Protein AF-A0A7S1DUW3-F1 (afdb_monomer_lite)

InterPro domains:
  IPR027417 P-loop containing nucleoside triphosphate hydrolase [G3DSA:3.40.50.300] (4-118)
  IPR027417 P-loop containing nucleoside triphosphate hydrolase [SSF52540] (8-117)

Foldseek 3Di:
DDDDDDDDVVPPPDPPPPPPDDDDDDDDDDPPPCPVVVLVVVLVVLVVDPQAPAEAEDEDDPPDDPLNVQLRRLCRLPVVLNVVCVVVVNGRDPVSSVVSVVVVVVVDSGHYHYYYHD

Sequence (118 aa):
MMARLRPLQRLLGESILPSQPLAVIAVGGDRGSGKSTLLGSFARRCMSTPSCGAVLYFCMEAWHGVEDMFTCLVAQLDYSVFRHSQTTGTAVGGDALAKALNQHASSSEDDCVIIVDG

Organism: Hemiselmis andersenii (NCBI:txid464988)

Radius of gyration: 20.08 Å; chains: 1; bounding box: 66×46×36 Å

Structure (mmCIF, N/CA/C/O backbone):
data_AF-A0A7S1DUW3-F1
#
_entry.id   AF-A0A7S1DUW3-F1
#
loop_
_atom_site.group_PDB
_atom_site.id
_atom_site.type_symbol
_atom_site.label_atom_id
_atom_site.label_alt_id
_atom_site.label_comp_id
_atom_site.label_asym_id
_atom_site.label_entity_id
_atom_site.label_seq_id
_atom_site.pdbx_PDB_ins_code
_atom_site.Cartn_x
_atom_site.Cartn_y
_atom_site.Cartn_z
_atom_site.occupancy
_atom_site.B_iso_or_equiv
_atom_site.auth_seq_id
_atom_site.auth_comp_id
_atom_site.auth_asym_id
_atom_site.auth_atom_id
_atom_site.pdbx_PDB_model_num
ATOM 1 N N . MET A 1 1 ? -46.798 -35.275 21.747 1.00 34.91 1 MET A N 1
ATOM 2 C CA . MET A 1 1 ? -45.604 -35.529 22.578 1.00 34.91 1 MET A CA 1
ATOM 3 C C . MET A 1 1 ? -44.410 -34.908 21.862 1.00 34.91 1 MET A C 1
ATOM 5 O O . MET A 1 1 ? -44.161 -35.259 20.718 1.00 34.91 1 MET A O 1
ATOM 9 N N . MET A 1 2 ? -43.795 -33.882 22.457 1.00 40.59 2 MET A N 1
ATOM 10 C CA . MET A 1 2 ? -42.625 -33.181 21.912 1.00 40.59 2 MET A CA 1
ATOM 11 C C . MET A 1 2 ? -41.361 -34.041 22.008 1.00 40.59 2 MET A C 1
ATOM 13 O O . MET A 1 2 ? -41.154 -34.684 23.031 1.00 40.59 2 MET A O 1
ATOM 17 N N . ALA A 1 3 ? -40.473 -33.902 21.023 1.00 31.11 3 ALA A N 1
ATOM 18 C CA . ALA A 1 3 ? -39.027 -33.844 21.240 1.00 31.11 3 ALA A CA 1
ATOM 19 C C . ALA A 1 3 ? -38.369 -33.104 20.058 1.00 31.11 3 ALA A C 1
ATOM 21 O O . ALA A 1 3 ? -38.340 -33.595 18.933 1.00 31.11 3 ALA A O 1
ATOM 22 N N . ARG A 1 4 ? -37.882 -31.883 20.307 1.00 48.44 4 ARG A N 1
ATOM 23 C CA . ARG A 1 4 ? -36.975 -31.146 19.415 1.00 48.44 4 ARG A CA 1
ATOM 24 C C . ARG A 1 4 ? -35.552 -31.625 19.672 1.00 48.44 4 ARG A C 1
ATOM 26 O O . ARG A 1 4 ? -35.128 -31.532 20.815 1.00 48.44 4 ARG A O 1
ATOM 33 N N . LEU A 1 5 ? -34.806 -31.961 18.619 1.00 31.81 5 LEU A N 1
ATOM 34 C CA . LEU A 1 5 ? -33.340 -31.873 18.582 1.00 31.81 5 LEU A CA 1
ATOM 35 C C . LEU A 1 5 ? -32.879 -31.568 17.138 1.00 31.81 5 LEU A C 1
ATOM 37 O O . LEU A 1 5 ? -32.959 -32.407 16.251 1.00 31.81 5 LEU A O 1
ATOM 41 N N . ARG A 1 6 ? -32.381 -30.353 16.897 1.00 42.88 6 ARG A N 1
ATOM 42 C CA . ARG A 1 6 ? -31.159 -30.131 16.088 1.00 42.88 6 ARG A CA 1
ATOM 43 C C . ARG A 1 6 ? -30.054 -29.804 17.120 1.00 42.88 6 ARG A C 1
ATOM 45 O O . ARG A 1 6 ? -30.476 -29.376 18.199 1.00 42.88 6 ARG A O 1
ATOM 52 N N . PRO A 1 7 ? -28.719 -29.880 16.880 1.00 47.38 7 PRO A N 1
ATOM 53 C CA . PRO A 1 7 ? -27.979 -29.939 15.597 1.00 47.38 7 PRO A CA 1
ATOM 54 C C . PRO A 1 7 ? -26.630 -30.738 15.607 1.00 47.38 7 PRO A C 1
ATOM 56 O O . PRO A 1 7 ? -25.839 -30.594 16.528 1.00 47.38 7 PRO A O 1
ATOM 59 N N . LEU A 1 8 ? -26.254 -31.457 14.535 1.00 29.61 8 LEU A N 1
ATOM 60 C CA . LEU A 1 8 ? -24.858 -31.955 14.358 1.00 29.61 8 LEU A CA 1
ATOM 61 C C . LEU A 1 8 ? -24.295 -31.859 12.926 1.00 29.61 8 LEU A C 1
ATOM 63 O O . LEU A 1 8 ? -23.169 -32.271 12.680 1.00 29.61 8 LEU A O 1
ATOM 67 N N . GLN A 1 9 ? -24.992 -31.220 11.982 1.00 36.75 9 GLN A N 1
ATOM 68 C CA . GLN A 1 9 ? -24.404 -30.911 10.663 1.00 36.75 9 GLN A CA 1
ATOM 69 C C . GLN A 1 9 ? -23.459 -29.691 10.688 1.00 36.75 9 GLN A C 1
ATOM 71 O O . GLN A 1 9 ? -22.942 -29.277 9.660 1.00 36.75 9 GLN A O 1
ATOM 76 N N . ARG A 1 10 ? -23.164 -29.176 11.889 1.00 36.62 10 ARG A N 1
ATOM 77 C CA . ARG A 1 10 ? -22.098 -28.207 12.181 1.00 36.62 10 ARG A CA 1
ATOM 78 C C . ARG A 1 10 ? -20.694 -28.844 12.218 1.00 36.62 10 ARG A C 1
ATOM 80 O O . ARG A 1 10 ? -19.740 -28.139 12.496 1.00 36.62 10 ARG A O 1
ATOM 87 N N . LEU A 1 11 ? -20.565 -30.154 11.977 1.00 34.06 11 LEU A N 1
ATOM 88 C CA . LEU A 1 11 ? -19.287 -30.881 12.070 1.00 34.06 11 LEU A CA 1
ATOM 89 C C . LEU A 1 11 ? -18.596 -31.173 10.733 1.00 34.06 11 LEU A C 1
ATOM 91 O O . LEU A 1 11 ? -17.486 -31.685 10.745 1.00 34.06 11 LEU A O 1
ATOM 95 N N . LEU A 1 12 ? -19.216 -30.852 9.596 1.00 35.56 12 LEU A N 1
ATOM 96 C CA . LEU A 1 12 ? -18.585 -30.988 8.270 1.00 35.56 12 LEU A CA 1
ATOM 97 C C . LEU A 1 12 ? -18.755 -29.715 7.426 1.00 35.56 12 LEU A C 1
ATOM 99 O O . LEU A 1 12 ? -18.648 -29.740 6.203 1.00 35.56 12 LEU A O 1
ATOM 103 N N . GLY A 1 13 ? -19.055 -28.601 8.099 1.00 35.28 13 GLY A N 1
ATOM 104 C CA . GLY A 1 13 ? -19.033 -27.275 7.511 1.00 35.28 13 GLY A CA 1
ATOM 105 C C . GLY A 1 13 ? -17.604 -26.769 7.498 1.00 35.28 13 GLY A C 1
ATOM 106 O O . GLY A 1 13 ? -17.101 -26.378 8.539 1.00 35.28 13 GLY A O 1
ATOM 107 N N . GLU A 1 14 ? -16.980 -26.850 6.334 1.00 37.09 14 GLU A N 1
ATOM 108 C CA . GLU A 1 14 ? -16.155 -25.808 5.723 1.00 37.09 14 GLU A CA 1
ATOM 109 C C . GLU A 1 14 ? -15.600 -26.420 4.439 1.00 37.09 14 GLU A C 1
ATOM 111 O O . GLU A 1 14 ? -14.705 -27.265 4.452 1.00 37.09 14 GLU A O 1
ATOM 116 N N . SER A 1 15 ? -16.171 -26.025 3.297 1.00 35.25 15 SER A N 1
ATOM 117 C CA . SER A 1 15 ? -15.417 -26.105 2.057 1.00 35.25 15 SER A CA 1
ATOM 118 C C . SER A 1 15 ? -14.198 -25.212 2.254 1.00 35.25 15 SER A C 1
ATOM 120 O O . SER A 1 15 ? -14.282 -23.993 2.110 1.00 35.25 15 SER A O 1
ATOM 122 N N . ILE A 1 16 ? -13.070 -25.819 2.609 1.00 45.19 16 ILE A N 1
ATOM 123 C CA . ILE A 1 16 ? -11.758 -25.219 2.419 1.00 45.19 16 ILE A CA 1
ATOM 124 C C . ILE A 1 16 ? -11.578 -25.176 0.898 1.00 45.19 16 ILE A C 1
ATOM 126 O O . ILE A 1 16 ? -10.954 -26.047 0.295 1.00 45.19 16 ILE A O 1
ATOM 130 N N . LEU A 1 17 ? -12.217 -24.199 0.247 1.00 42.75 17 LEU A N 1
ATOM 131 C CA . LEU A 1 17 ? -11.690 -23.692 -1.009 1.00 42.75 17 LEU A CA 1
ATOM 132 C C . LEU A 1 17 ? -10.249 -23.293 -0.677 1.00 42.75 17 LEU A C 1
ATOM 134 O O . LEU A 1 17 ? -10.053 -22.622 0.340 1.00 42.75 17 LEU A O 1
ATOM 138 N N . PRO A 1 18 ? -9.239 -23.758 -1.430 1.00 42.16 18 PRO A N 1
ATOM 139 C CA . PRO A 1 18 ? -7.864 -23.393 -1.144 1.00 42.16 18 PRO A CA 1
ATOM 140 C C . PRO A 1 18 ? -7.799 -21.868 -1.128 1.00 42.16 18 PRO A C 1
ATOM 142 O O . PRO A 1 18 ? -8.059 -21.228 -2.146 1.00 42.16 18 PRO A O 1
ATOM 145 N N . SER A 1 19 ? -7.526 -21.304 0.051 1.00 54.56 19 SER A N 1
ATOM 146 C CA . SER A 1 19 ? -7.233 -19.889 0.238 1.00 54.56 19 SER A CA 1
ATOM 147 C C . SER A 1 19 ? -6.231 -19.511 -0.841 1.00 54.56 19 SER A C 1
ATOM 149 O O . SER A 1 19 ? -5.139 -20.091 -0.868 1.00 54.56 19 SER A O 1
ATOM 151 N N . GLN A 1 20 ? -6.614 -18.637 -1.773 1.00 56.72 20 GLN A N 1
ATOM 152 C CA . GLN A 1 20 ? -5.686 -18.217 -2.813 1.00 56.72 20 GLN A CA 1
ATOM 153 C C . GLN A 1 20 ? -4.420 -17.696 -2.115 1.00 56.72 20 GLN A C 1
ATOM 155 O O . GLN A 1 20 ? -4.527 -16.897 -1.180 1.00 56.72 20 GLN A O 1
ATOM 160 N N . PRO A 1 21 ? -3.236 -18.234 -2.446 1.00 65.56 21 PRO A N 1
ATOM 161 C CA . PRO A 1 21 ? -2.035 -17.945 -1.685 1.00 65.56 21 PRO A CA 1
ATOM 162 C C . PRO A 1 21 ? -1.675 -16.466 -1.826 1.00 65.56 21 PRO A C 1
ATOM 164 O O . PRO A 1 21 ? -1.664 -15.929 -2.933 1.00 65.56 21 PRO A O 1
ATOM 167 N N . LEU A 1 22 ? -1.336 -15.827 -0.703 1.00 80.56 22 LEU A N 1
ATOM 168 C CA . LEU A 1 22 ? -0.718 -14.504 -0.686 1.00 80.56 22 LEU A CA 1
ATOM 169 C C . LEU A 1 22 ? 0.508 -14.513 -1.611 1.00 80.56 22 LEU A C 1
ATOM 171 O O . LEU A 1 22 ? 1.484 -15.221 -1.349 1.00 80.56 22 LEU A O 1
ATOM 175 N N . ALA A 1 23 ? 0.466 -13.722 -2.679 1.00 87.62 23 ALA A N 1
ATOM 176 C CA . ALA A 1 23 ? 1.597 -13.549 -3.577 1.00 87.62 23 ALA A CA 1
ATOM 177 C C . ALA A 1 23 ? 2.479 -12.392 -3.088 1.00 87.62 23 ALA A C 1
ATOM 179 O O . ALA A 1 23 ? 2.025 -11.254 -2.994 1.00 87.62 23 ALA A O 1
ATOM 180 N N . VAL A 1 24 ? 3.752 -12.676 -2.803 1.00 91.31 24 VAL A N 1
ATOM 181 C CA . VAL A 1 24 ? 4.756 -11.661 -2.451 1.00 91.31 24 VAL A CA 1
ATOM 182 C C . VAL A 1 24 ? 5.768 -11.563 -3.584 1.00 91.31 24 VAL A C 1
ATOM 184 O O . VAL A 1 24 ? 6.404 -12.553 -3.943 1.00 91.31 24 VAL A O 1
ATOM 187 N N . ILE A 1 25 ? 5.923 -10.364 -4.147 1.00 93.12 25 ILE A N 1
ATOM 188 C CA . ILE A 1 25 ? 6.840 -10.094 -5.258 1.00 93.12 25 ILE A CA 1
ATOM 189 C C . ILE A 1 25 ? 7.876 -9.076 -4.790 1.00 93.12 25 ILE A C 1
ATOM 191 O O . ILE A 1 25 ? 7.532 -7.958 -4.417 1.00 93.12 25 ILE A O 1
ATOM 195 N N . ALA A 1 26 ? 9.152 -9.456 -4.840 1.00 94.19 26 ALA A N 1
ATOM 196 C CA . ALA A 1 26 ? 10.264 -8.552 -4.576 1.00 94.19 26 ALA A CA 1
ATOM 197 C C . ALA A 1 26 ? 10.809 -7.986 -5.895 1.00 94.19 26 ALA A C 1
ATOM 199 O O . ALA A 1 26 ? 11.135 -8.740 -6.813 1.00 94.19 26 ALA A O 1
ATOM 200 N N . VAL A 1 27 ? 10.938 -6.660 -5.982 1.00 94.06 27 VAL A N 1
ATOM 201 C CA . VAL A 1 27 ? 11.514 -5.968 -7.144 1.00 94.06 27 VAL A CA 1
ATOM 202 C C . VAL A 1 27 ? 12.889 -5.423 -6.764 1.00 94.06 27 VAL A C 1
ATOM 204 O O . VAL A 1 27 ? 13.000 -4.448 -6.027 1.00 94.06 27 VAL A O 1
ATOM 207 N N . GLY A 1 28 ? 13.948 -6.064 -7.263 1.00 93.19 28 GLY A N 1
ATOM 208 C CA . GLY A 1 28 ? 15.340 -5.682 -7.009 1.00 93.19 28 GLY A CA 1
ATOM 209 C C . GLY A 1 28 ? 15.990 -4.956 -8.188 1.00 93.19 28 GLY A C 1
ATOM 210 O O . GLY A 1 28 ? 15.584 -5.114 -9.337 1.00 93.19 28 GLY A O 1
ATOM 211 N N . GLY A 1 29 ? 17.019 -4.157 -7.908 1.00 93.81 29 GLY A N 1
ATOM 212 C CA . GLY A 1 29 ? 17.825 -3.490 -8.932 1.00 93.81 29 GLY A CA 1
ATOM 213 C C . GLY A 1 29 ? 18.584 -2.283 -8.393 1.00 93.81 29 GLY A C 1
ATOM 214 O O . GLY A 1 29 ? 18.285 -1.786 -7.306 1.00 93.81 29 GLY A O 1
ATOM 215 N N . ASP A 1 30 ? 19.529 -1.780 -9.179 1.00 96.06 30 ASP A N 1
ATOM 216 C CA . ASP A 1 30 ? 20.407 -0.682 -8.774 1.00 96.06 30 ASP A CA 1
ATOM 217 C C . ASP A 1 30 ? 19.669 0.653 -8.580 1.00 96.06 30 ASP A C 1
ATOM 219 O O . ASP A 1 30 ? 18.516 0.850 -8.990 1.00 96.06 30 ASP A O 1
ATOM 223 N N . ARG A 1 31 ? 20.339 1.613 -7.935 1.00 93.50 31 ARG A N 1
ATOM 224 C CA . ARG A 1 31 ? 19.822 2.980 -7.812 1.00 93.50 31 ARG A CA 1
ATOM 225 C C . ARG A 1 31 ? 19.644 3.585 -9.207 1.00 93.50 31 ARG A C 1
ATOM 227 O O . ARG A 1 31 ? 20.566 3.575 -10.013 1.00 93.50 31 ARG A O 1
ATOM 234 N N . GLY A 1 32 ? 18.458 4.130 -9.476 1.00 94.50 32 GLY A N 1
ATOM 235 C CA . GLY A 1 32 ? 18.136 4.731 -10.774 1.00 94.50 32 GLY A CA 1
ATOM 236 C C . GLY A 1 32 ? 17.671 3.746 -11.853 1.00 94.50 32 GLY A C 1
ATOM 237 O O . GLY A 1 32 ? 17.405 4.179 -12.967 1.00 94.50 32 GLY A O 1
ATOM 238 N N . SER A 1 33 ? 17.483 2.457 -11.545 1.00 96.38 33 SER A N 1
ATOM 239 C CA . SER A 1 33 ? 16.981 1.467 -12.517 1.00 96.38 33 SER A CA 1
ATOM 240 C C . SER A 1 33 ? 15.487 1.598 -12.865 1.00 96.38 33 SER A C 1
ATOM 242 O O . SER A 1 33 ? 14.964 0.807 -13.644 1.00 96.38 33 SER A O 1
ATOM 244 N N . GLY A 1 34 ? 14.780 2.575 -12.285 1.00 96.81 34 GLY A N 1
ATOM 245 C CA . GLY A 1 34 ? 13.364 2.830 -12.568 1.00 96.81 34 GLY A CA 1
ATOM 246 C C . GLY A 1 34 ? 12.363 1.997 -11.757 1.00 96.81 34 GLY A C 1
ATOM 247 O O . GLY A 1 34 ? 11.181 2.022 -12.087 1.00 96.81 34 GLY A O 1
ATOM 248 N N . LYS A 1 35 ? 12.781 1.301 -10.687 1.00 96.19 35 LYS A N 1
ATOM 249 C CA . LYS A 1 35 ? 11.893 0.473 -9.833 1.00 96.19 35 LYS A CA 1
ATOM 250 C C . LYS A 1 35 ? 10.647 1.218 -9.354 1.00 96.19 35 LYS A C 1
ATOM 252 O O . LYS A 1 35 ? 9.543 0.761 -9.615 1.00 96.19 35 LYS A O 1
ATOM 257 N N . SER A 1 36 ? 10.804 2.399 -8.762 1.00 96.19 36 SER A N 1
ATOM 258 C CA . SER A 1 36 ? 9.676 3.210 -8.282 1.00 96.19 36 SER A CA 1
ATOM 259 C C . SER A 1 36 ? 8.750 3.649 -9.423 1.00 96.19 36 SER A C 1
ATOM 261 O O . SER A 1 36 ? 7.532 3.688 -9.279 1.00 96.19 36 SER A O 1
ATOM 263 N N . THR A 1 37 ? 9.299 3.903 -10.620 1.00 97.12 37 THR A N 1
ATOM 264 C CA . THR A 1 37 ? 8.487 4.192 -11.818 1.00 97.12 37 THR A CA 1
ATOM 265 C C . THR A 1 37 ? 7.697 2.966 -12.279 1.00 97.12 37 THR A C 1
ATOM 267 O O . THR A 1 37 ? 6.532 3.098 -12.665 1.00 97.12 37 THR A O 1
ATOM 270 N N . LEU A 1 38 ? 8.305 1.778 -12.227 1.00 96.62 38 LEU A N 1
ATOM 271 C CA . LEU A 1 38 ? 7.643 0.510 -12.525 1.00 96.62 38 LEU A CA 1
ATOM 272 C C . LEU A 1 38 ? 6.521 0.232 -11.516 1.00 96.62 38 LEU A C 1
ATOM 274 O O . LEU A 1 38 ? 5.387 0.011 -11.934 1.00 96.62 38 LEU A O 1
ATOM 278 N N . LEU A 1 39 ? 6.812 0.314 -10.214 1.00 96.81 39 LEU A N 1
ATOM 279 C CA . LEU A 1 39 ? 5.850 0.105 -9.130 1.00 96.81 39 LEU A CA 1
ATOM 280 C C . LEU A 1 39 ? 4.688 1.101 -9.202 1.00 96.81 39 LEU A C 1
ATOM 282 O O . LEU A 1 39 ? 3.531 0.692 -9.160 1.00 96.81 39 LEU A O 1
ATOM 286 N N . GLY A 1 40 ? 4.960 2.391 -9.414 1.00 95.75 40 GLY A N 1
ATOM 287 C CA . GLY A 1 40 ? 3.912 3.400 -9.591 1.00 95.75 40 GLY A CA 1
ATOM 288 C C . GLY A 1 40 ? 3.072 3.193 -10.860 1.00 95.75 40 GLY A C 1
ATOM 289 O O . GLY A 1 40 ? 1.869 3.459 -10.878 1.00 95.75 40 GLY A O 1
ATOM 290 N N . SER A 1 41 ? 3.665 2.685 -11.943 1.00 96.62 41 SER A N 1
ATOM 291 C CA . SER A 1 41 ? 2.917 2.341 -13.163 1.00 96.62 41 SER A CA 1
ATOM 292 C C . SER A 1 41 ? 2.062 1.088 -12.978 1.00 96.62 41 SER A C 1
ATOM 294 O O . SER A 1 41 ? 0.922 1.061 -13.441 1.00 96.62 41 SER A O 1
ATOM 296 N N . PHE A 1 42 ? 2.569 0.095 -12.247 1.00 95.81 42 PHE A N 1
ATOM 297 C CA . PHE A 1 42 ? 1.818 -1.088 -11.842 1.00 95.81 42 PHE A CA 1
ATOM 298 C C . PHE A 1 42 ? 0.639 -0.720 -10.931 1.00 95.81 42 PHE A C 1
ATOM 300 O O . PHE A 1 42 ? -0.488 -1.099 -11.231 1.00 95.81 42 PHE A O 1
ATOM 307 N N . ALA A 1 43 ? 0.857 0.123 -9.916 1.00 96.00 43 ALA A N 1
ATOM 308 C CA . ALA A 1 43 ? -0.196 0.627 -9.031 1.00 96.00 43 ALA A CA 1
ATOM 309 C C . ALA A 1 43 ? -1.345 1.276 -9.820 1.00 96.00 43 ALA A C 1
ATOM 311 O O . ALA A 1 43 ? -2.510 0.920 -9.647 1.00 96.00 43 ALA A O 1
ATOM 312 N N . ARG A 1 44 ? -1.017 2.176 -10.760 1.00 95.81 44 ARG A N 1
ATOM 313 C CA . ARG A 1 44 ? -2.010 2.816 -11.641 1.00 95.81 44 ARG A CA 1
ATOM 314 C C . ARG A 1 44 ? -2.771 1.806 -12.495 1.00 95.81 44 ARG A C 1
ATOM 316 O O . ARG A 1 44 ? -3.971 1.964 -12.707 1.00 95.81 44 ARG A O 1
ATOM 323 N N . ARG A 1 45 ? -2.091 0.766 -12.985 1.00 95.38 45 ARG A N 1
ATOM 324 C CA . ARG A 1 45 ? -2.735 -0.303 -13.752 1.00 95.38 45 ARG A CA 1
ATOM 325 C C . ARG A 1 45 ? -3.717 -1.091 -12.883 1.00 95.38 45 ARG A C 1
ATOM 327 O O . ARG A 1 45 ? -4.844 -1.308 -13.330 1.00 95.38 45 ARG A O 1
ATOM 334 N N . CYS A 1 46 ? -3.333 -1.451 -11.661 1.00 94.62 46 CYS A N 1
ATOM 335 C CA . CYS A 1 46 ? -4.204 -2.118 -10.694 1.00 94.62 46 CYS A CA 1
ATOM 336 C C . CYS A 1 46 ? -5.449 -1.278 -10.387 1.00 94.62 46 CYS A C 1
ATOM 338 O O . CYS A 1 46 ? -6.550 -1.780 -10.548 1.00 94.62 46 CYS A O 1
ATOM 340 N N . MET A 1 47 ? -5.297 0.023 -10.113 1.00 93.31 47 MET A N 1
ATOM 341 C CA . MET A 1 47 ? -6.430 0.933 -9.860 1.00 93.31 47 MET A CA 1
ATOM 342 C C . MET A 1 47 ? -7.425 1.024 -11.031 1.00 93.31 47 MET A C 1
ATOM 344 O O . MET A 1 47 ? -8.591 1.343 -10.834 1.00 93.31 47 MET A O 1
ATOM 348 N N . SER A 1 48 ? -6.972 0.769 -12.263 1.00 93.50 48 SER A N 1
ATOM 349 C CA . SER A 1 48 ? -7.834 0.733 -13.456 1.00 93.50 48 SER A CA 1
ATOM 350 C C . SER A 1 48 ? -8.459 -0.641 -13.742 1.00 93.50 48 SER A C 1
ATOM 352 O O . SER A 1 48 ? -9.207 -0.782 -14.709 1.00 93.50 48 SER A O 1
ATOM 354 N N . THR A 1 49 ? -8.119 -1.664 -12.956 1.00 92.50 49 THR A N 1
ATOM 355 C CA . THR A 1 49 ? -8.562 -3.047 -13.160 1.00 92.50 49 THR A CA 1
ATOM 356 C C . THR A 1 49 ? -9.782 -3.323 -12.280 1.00 92.50 49 THR A C 1
ATOM 358 O O . THR A 1 49 ? -9.665 -3.194 -11.066 1.00 92.50 49 THR A O 1
ATOM 361 N N . PRO A 1 50 ? -10.935 -3.739 -12.842 1.00 86.81 50 PRO A N 1
ATOM 362 C CA . PRO A 1 50 ? -12.168 -3.911 -12.069 1.00 86.81 50 PRO A CA 1
ATOM 363 C C . PRO A 1 50 ? -12.081 -4.900 -10.904 1.00 86.81 50 PRO A C 1
ATOM 365 O O . PRO A 1 50 ? -12.825 -4.748 -9.952 1.00 86.81 50 PRO A O 1
ATOM 368 N N . SER A 1 51 ? -11.194 -5.897 -10.980 1.00 85.69 51 SER A N 1
ATOM 369 C CA . SER A 1 51 ? -11.019 -6.914 -9.936 1.00 85.69 51 SER A CA 1
AT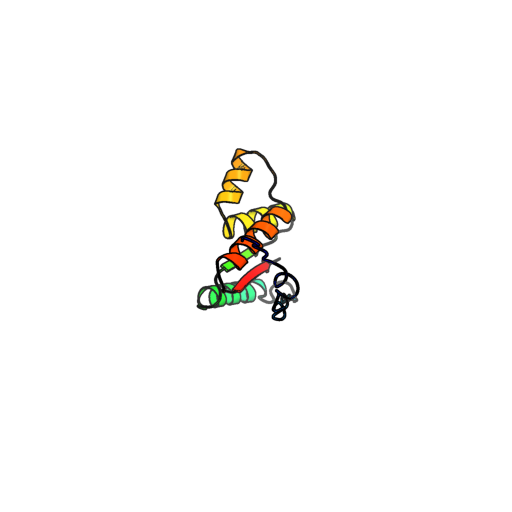OM 370 C C . SER A 1 51 ? -10.088 -6.488 -8.799 1.00 85.69 51 SER A C 1
ATOM 372 O O . SER A 1 51 ? -9.820 -7.294 -7.919 1.00 85.69 51 SER A O 1
ATOM 374 N N . CYS A 1 52 ? -9.531 -5.272 -8.829 1.00 86.31 52 CYS A N 1
ATOM 375 C CA . CYS A 1 52 ? -8.634 -4.777 -7.789 1.00 86.31 52 CYS A CA 1
ATOM 376 C C . CYS A 1 52 ? -9.350 -3.705 -6.961 1.00 86.31 52 CYS A C 1
ATOM 378 O O . CYS A 1 52 ? -9.488 -2.560 -7.390 1.00 86.31 52 CYS A O 1
ATOM 380 N N . GLY A 1 53 ? -9.818 -4.096 -5.776 1.00 84.44 53 GLY A N 1
ATOM 381 C CA . GLY A 1 53 ? -10.668 -3.275 -4.915 1.00 84.44 53 GLY A CA 1
ATOM 382 C C . GLY A 1 53 ? -9.889 -2.252 -4.098 1.00 84.44 53 GLY A C 1
ATOM 383 O O . GLY A 1 53 ? -10.416 -1.189 -3.769 1.00 84.44 53 GLY A O 1
ATOM 384 N N . ALA A 1 54 ? -8.621 -2.536 -3.797 1.00 92.12 54 ALA A N 1
ATOM 385 C CA . ALA A 1 54 ? -7.746 -1.613 -3.088 1.00 92.12 54 ALA A CA 1
ATOM 386 C C . ALA A 1 54 ? -6.309 -1.685 -3.607 1.00 92.12 54 ALA A C 1
ATOM 388 O O . ALA A 1 54 ? -5.746 -2.761 -3.804 1.00 92.12 54 ALA A O 1
ATOM 389 N N . VAL A 1 55 ? -5.692 -0.515 -3.771 1.00 95.75 55 VAL A N 1
ATOM 390 C CA . VAL A 1 55 ? -4.260 -0.378 -4.053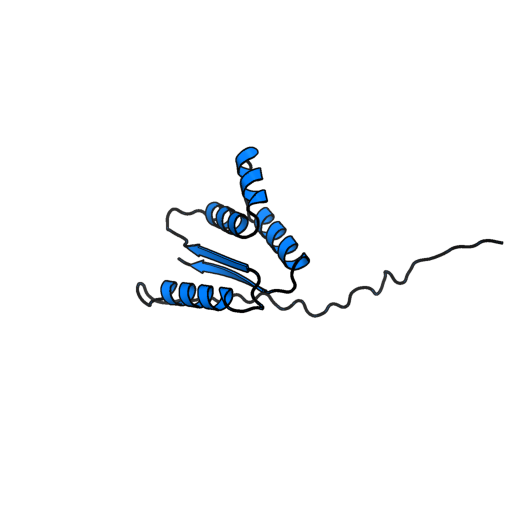 1.00 95.75 55 VAL A CA 1
ATOM 39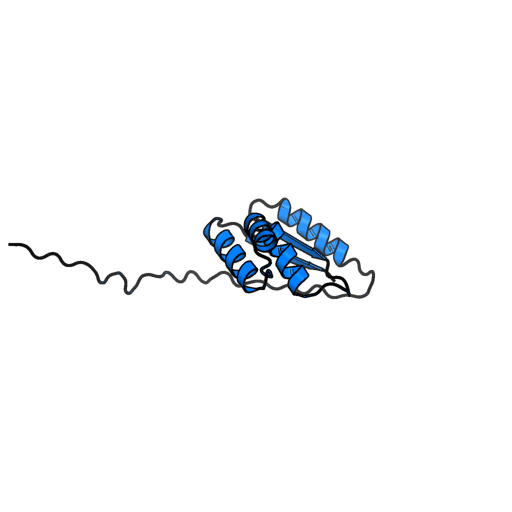1 C C . VAL A 1 55 ? -3.669 0.549 -3.005 1.00 95.75 55 VAL A C 1
ATOM 393 O O . VAL A 1 55 ? -3.909 1.755 -3.035 1.00 95.75 55 VAL A O 1
ATOM 396 N N . LEU A 1 56 ? -2.910 -0.021 -2.075 1.00 96.38 56 LEU A N 1
ATOM 397 C CA . LEU A 1 56 ? -2.240 0.703 -1.003 1.00 96.38 56 LEU A CA 1
ATOM 398 C C . LEU A 1 56 ? -0.776 0.903 -1.391 1.00 96.38 56 LEU A C 1
ATOM 400 O O . LEU A 1 56 ? -0.082 -0.067 -1.698 1.00 96.38 56 LEU A O 1
ATOM 404 N N . TYR A 1 57 ? -0.296 2.144 -1.380 1.00 96.75 57 TYR A N 1
ATOM 405 C CA . TYR A 1 57 ? 1.086 2.467 -1.742 1.00 96.75 57 TYR A CA 1
ATOM 406 C C . TYR A 1 57 ? 1.778 3.181 -0.588 1.00 96.75 57 TYR A C 1
ATOM 408 O O . TYR A 1 57 ? 1.254 4.158 -0.047 1.00 96.75 57 TYR A O 1
ATOM 416 N N . PHE A 1 58 ? 2.975 2.728 -0.233 1.00 96.94 58 PHE A N 1
ATOM 417 C CA . PHE A 1 58 ? 3.827 3.386 0.745 1.00 96.94 58 PHE A CA 1
ATOM 418 C C . PHE A 1 58 ? 5.252 3.532 0.211 1.00 96.94 58 PHE A C 1
ATOM 420 O O . PHE A 1 58 ? 5.861 2.554 -0.215 1.00 96.94 58 PHE A O 1
ATOM 427 N N . CYS A 1 59 ? 5.773 4.758 0.246 1.00 95.62 59 CYS A N 1
ATOM 428 C CA . CYS A 1 59 ? 7.163 5.064 -0.082 1.00 95.62 59 CYS A CA 1
ATOM 429 C C . CYS A 1 59 ? 7.963 5.150 1.222 1.00 95.62 59 CYS A C 1
ATOM 431 O O . CYS A 1 59 ? 7.847 6.114 1.982 1.00 95.62 59 CYS A O 1
ATOM 433 N N . MET A 1 60 ? 8.736 4.110 1.497 1.00 94.19 60 MET A N 1
ATOM 434 C CA . MET A 1 60 ? 9.658 4.025 2.613 1.00 94.19 60 MET A CA 1
ATOM 435 C C . MET A 1 60 ? 10.832 4.976 2.378 1.00 94.19 60 MET A C 1
ATOM 437 O O . MET A 1 60 ? 11.411 5.027 1.300 1.00 94.19 60 MET A O 1
ATOM 441 N N . GLU A 1 61 ? 11.192 5.718 3.419 1.00 92.88 61 GLU A N 1
ATOM 442 C CA . GLU A 1 61 ? 12.352 6.608 3.441 1.00 92.88 61 GLU A CA 1
ATOM 443 C C . GLU A 1 61 ? 13.196 6.247 4.661 1.00 92.88 61 GLU A C 1
ATOM 445 O O . GLU A 1 61 ? 12.709 5.611 5.598 1.00 92.88 61 GLU A O 1
ATOM 450 N N . ALA A 1 62 ? 14.456 6.683 4.690 1.00 90.81 62 ALA A N 1
ATOM 451 C CA . ALA A 1 62 ? 15.397 6.306 5.748 1.00 90.81 62 ALA A CA 1
ATOM 452 C C . ALA A 1 62 ? 14.966 6.729 7.168 1.00 90.81 62 ALA A C 1
ATOM 454 O O . ALA A 1 62 ? 15.420 6.136 8.144 1.00 90.81 62 ALA A O 1
ATOM 455 N N . TRP A 1 63 ? 14.121 7.757 7.296 1.00 91.00 63 TRP A N 1
ATOM 456 C CA . TRP A 1 63 ? 13.599 8.231 8.582 1.00 91.00 63 TRP A CA 1
ATOM 457 C C . TRP A 1 63 ? 12.263 7.595 8.979 1.00 91.00 63 TRP A C 1
ATOM 459 O O . TRP A 1 63 ? 11.816 7.824 10.099 1.00 91.00 63 TRP A O 1
ATOM 469 N N . HIS A 1 64 ? 11.607 6.846 8.086 1.00 93.81 64 HIS A N 1
ATOM 470 C CA . HIS A 1 64 ? 10.345 6.188 8.412 1.00 93.81 64 HIS A CA 1
ATOM 471 C C . HIS A 1 64 ? 10.606 4.957 9.285 1.00 93.81 64 HIS A C 1
ATOM 473 O O . HIS A 1 64 ? 11.520 4.169 9.039 1.00 93.81 64 HIS A O 1
ATOM 479 N N . GLY A 1 65 ? 9.777 4.781 10.307 1.00 91.69 65 GLY A N 1
ATOM 480 C CA . GLY A 1 65 ? 9.650 3.540 11.052 1.00 91.69 65 GLY A CA 1
ATOM 481 C C . GLY A 1 65 ? 8.604 2.613 10.433 1.00 91.69 65 GLY A C 1
ATOM 482 O O . GLY A 1 65 ? 7.778 3.002 9.608 1.00 91.69 65 GLY A O 1
ATOM 483 N N . VAL A 1 66 ? 8.590 1.360 10.887 1.00 90.56 66 VAL A N 1
ATOM 484 C CA . VAL A 1 66 ? 7.562 0.379 10.494 1.00 90.56 66 VAL A CA 1
ATOM 485 C C . VAL A 1 66 ? 6.157 0.829 10.938 1.00 90.56 66 VAL A C 1
ATOM 487 O O . VAL A 1 66 ? 5.170 0.559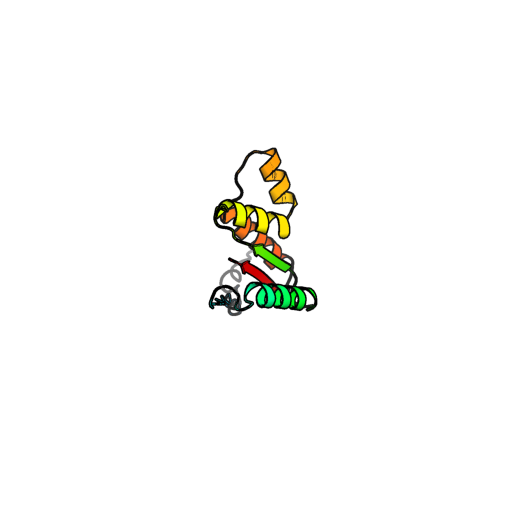 10.256 1.00 90.56 66 VAL A O 1
ATOM 490 N N . GLU A 1 67 ? 6.059 1.562 12.049 1.00 90.94 67 GLU A N 1
ATOM 491 C CA . GLU A 1 67 ? 4.794 2.123 12.540 1.00 90.94 67 GLU A CA 1
ATOM 492 C C . GLU A 1 67 ? 4.223 3.201 11.608 1.00 90.94 67 GLU A C 1
ATOM 494 O O . GLU A 1 67 ? 3.006 3.253 11.416 1.00 90.94 67 GLU A O 1
ATOM 499 N N . ASP A 1 68 ? 5.079 4.008 10.971 1.00 90.88 68 ASP A N 1
ATOM 500 C CA . ASP A 1 68 ? 4.647 4.996 9.974 1.00 90.88 68 ASP A CA 1
ATOM 501 C C . ASP A 1 68 ? 4.006 4.290 8.777 1.00 90.88 68 ASP A C 1
ATOM 503 O O . ASP A 1 68 ? 2.917 4.661 8.335 1.00 90.88 68 ASP A O 1
ATOM 507 N N . MET A 1 69 ? 4.634 3.204 8.311 1.00 94.31 69 MET A N 1
ATOM 508 C CA . MET A 1 69 ? 4.097 2.368 7.239 1.00 94.31 69 MET A CA 1
ATOM 509 C C . MET A 1 69 ? 2.722 1.803 7.613 1.00 94.31 69 MET A C 1
ATOM 511 O O . MET A 1 69 ? 1.770 1.964 6.850 1.00 94.31 69 MET A O 1
ATOM 515 N N . PHE A 1 70 ? 2.578 1.175 8.785 1.00 94.00 70 PHE A N 1
ATOM 516 C CA . PHE A 1 70 ? 1.287 0.626 9.214 1.00 94.00 70 PHE A CA 1
ATOM 517 C C . PHE A 1 70 ? 0.214 1.703 9.341 1.00 94.00 70 PHE A C 1
ATOM 519 O O . PHE A 1 70 ? -0.898 1.519 8.849 1.00 94.00 70 PHE A O 1
ATOM 526 N N . THR A 1 71 ? 0.556 2.842 9.937 1.00 91.94 71 THR A N 1
ATOM 527 C CA . THR A 1 71 ? -0.357 3.976 10.088 1.00 91.94 71 THR A CA 1
ATOM 528 C C . THR A 1 71 ? -0.845 4.475 8.730 1.00 91.94 71 THR A C 1
ATOM 530 O O . THR A 1 71 ? -2.050 4.641 8.532 1.00 91.94 71 THR A O 1
ATOM 533 N N . CYS A 1 72 ? 0.064 4.665 7.771 1.00 93.50 72 CYS A N 1
ATOM 534 C CA . CYS A 1 72 ? -0.277 5.113 6.424 1.00 93.50 72 CYS A CA 1
ATOM 535 C C . CYS A 1 72 ? -1.116 4.089 5.651 1.00 93.50 72 CYS A C 1
ATOM 537 O O . CYS A 1 72 ? -2.070 4.481 4.980 1.00 93.50 72 CYS A O 1
ATOM 539 N N . LEU A 1 73 ? -0.790 2.797 5.734 1.00 95.44 73 LEU A N 1
ATOM 540 C CA . LEU A 1 73 ? -1.545 1.742 5.049 1.00 95.44 73 LEU A CA 1
ATOM 541 C C . LEU A 1 73 ? -2.957 1.591 5.631 1.00 95.44 73 LEU A C 1
ATOM 543 O O . LEU A 1 73 ? -3.924 1.508 4.877 1.00 95.44 73 LEU A O 1
ATOM 547 N N . VAL A 1 74 ? -3.096 1.634 6.961 1.00 94.25 74 VAL A N 1
ATOM 548 C CA . VAL A 1 74 ? -4.408 1.626 7.626 1.00 94.25 74 VAL A CA 1
ATOM 549 C C . VAL A 1 74 ? -5.221 2.850 7.233 1.00 94.25 74 VAL A C 1
ATOM 551 O O . VAL A 1 74 ? -6.387 2.704 6.897 1.00 94.25 74 VAL A O 1
ATOM 554 N N . ALA A 1 75 ? -4.625 4.044 7.220 1.00 92.62 75 ALA A N 1
ATOM 555 C CA . ALA A 1 75 ? -5.339 5.265 6.852 1.00 92.62 75 ALA A CA 1
ATOM 556 C C . ALA A 1 75 ? -5.856 5.253 5.401 1.00 92.62 75 ALA A C 1
ATOM 558 O O . ALA A 1 75 ? -6.894 5.856 5.130 1.00 92.62 75 ALA A O 1
ATOM 559 N N . GLN A 1 76 ? -5.150 4.578 4.486 1.00 94.19 76 GLN A N 1
ATOM 560 C CA . GLN A 1 76 ? -5.584 4.387 3.097 1.00 94.19 76 GLN A CA 1
ATOM 561 C C . GLN A 1 76 ? -6.725 3.368 2.972 1.00 94.19 76 GLN A C 1
ATOM 563 O O . GLN A 1 76 ? -7.603 3.548 2.132 1.00 94.19 76 GLN A O 1
ATOM 568 N N . LEU A 1 77 ? -6.722 2.315 3.796 1.00 91.94 77 LEU A N 1
ATOM 569 C CA . LEU A 1 77 ? -7.722 1.248 3.742 1.00 91.94 77 LEU A CA 1
ATOM 570 C C . LEU A 1 77 ? -9.000 1.588 4.527 1.00 91.94 77 LEU A C 1
ATOM 572 O O . LEU A 1 77 ? -10.106 1.340 4.055 1.00 91.94 77 LEU A O 1
ATOM 576 N N . ASP A 1 78 ? -8.846 2.169 5.718 1.00 90.06 78 ASP A N 1
ATOM 577 C CA . ASP A 1 78 ? -9.927 2.620 6.591 1.00 90.06 78 ASP A CA 1
ATOM 578 C C . ASP A 1 78 ? -9.502 3.861 7.396 1.00 90.06 78 ASP A C 1
ATOM 580 O O . ASP A 1 78 ? -8.915 3.802 8.484 1.00 90.06 78 ASP A O 1
ATOM 584 N N . TYR A 1 79 ? -9.871 5.030 6.873 1.00 88.06 79 TYR A N 1
ATOM 585 C CA . TYR A 1 79 ? -9.577 6.315 7.504 1.00 88.06 79 TYR A CA 1
ATOM 586 C C . TYR A 1 79 ? -10.214 6.473 8.897 1.00 88.06 79 TYR A C 1
ATOM 588 O O . TYR A 1 79 ? -9.727 7.257 9.717 1.00 88.06 79 TYR A O 1
ATOM 596 N N . SER A 1 80 ? -11.292 5.741 9.205 1.00 88.25 80 SER A N 1
ATOM 597 C CA . SER A 1 80 ? -11.968 5.843 10.503 1.00 88.25 80 SER A CA 1
ATOM 598 C C . SER A 1 80 ? -11.099 5.304 11.642 1.00 88.25 80 SER A C 1
ATOM 600 O O . SER A 1 80 ? -11.037 5.923 12.708 1.00 88.25 80 SER A O 1
ATOM 602 N N . VAL A 1 81 ? -10.345 4.227 11.388 1.00 85.56 81 VAL A N 1
ATOM 603 C CA . VAL A 1 81 ? -9.386 3.646 12.338 1.00 85.56 81 VAL A CA 1
ATOM 604 C C . VAL A 1 81 ? -8.272 4.645 12.642 1.00 85.56 81 VAL A C 1
ATOM 606 O O . VAL A 1 81 ? -7.953 4.875 13.809 1.00 85.56 81 VAL A O 1
ATOM 609 N N . PHE A 1 82 ? -7.742 5.305 11.610 1.00 86.38 82 PHE A N 1
ATOM 610 C CA . PHE A 1 82 ? -6.742 6.359 11.775 1.00 86.38 82 PHE A CA 1
ATOM 611 C C . PHE A 1 82 ? -7.276 7.559 12.573 1.00 86.38 82 PHE A C 1
ATOM 613 O O . PHE A 1 82 ? -6.601 8.068 13.465 1.00 86.38 82 PHE A O 1
ATOM 620 N N . ARG A 1 83 ? -8.508 8.025 12.316 1.00 88.38 83 ARG A N 1
ATOM 621 C CA . ARG A 1 83 ? -9.081 9.115 13.130 1.00 88.38 83 ARG A CA 1
ATOM 622 C C . ARG A 1 83 ? -9.253 8.705 14.588 1.00 88.38 83 ARG A C 1
ATOM 624 O O . ARG A 1 83 ? -8.965 9.505 15.475 1.00 88.38 83 ARG A O 1
ATOM 631 N N . HIS A 1 84 ? -9.713 7.481 14.839 1.00 87.06 84 HIS A N 1
ATOM 632 C CA . HIS A 1 84 ? -9.891 6.980 16.197 1.00 87.06 84 HIS A CA 1
ATOM 633 C C . HIS A 1 84 ? -8.559 6.909 16.955 1.00 87.06 84 HIS A C 1
ATOM 635 O O . HIS A 1 84 ? -8.483 7.342 18.109 1.00 87.06 84 HIS A O 1
ATOM 641 N N . SER A 1 85 ? -7.498 6.438 16.296 1.00 86.00 85 SER A N 1
ATOM 642 C CA . SER A 1 85 ? -6.162 6.354 16.887 1.00 86.00 85 SER A CA 1
ATOM 643 C C . SER A 1 85 ? -5.607 7.736 17.249 1.00 86.00 85 SER A C 1
ATOM 645 O O . SER A 1 85 ? -5.131 7.933 18.365 1.00 86.00 85 SER A O 1
ATOM 647 N N . GLN A 1 86 ? -5.797 8.732 16.374 1.00 87.06 86 GLN A N 1
ATOM 648 C CA . GLN A 1 86 ? -5.439 10.130 16.641 1.00 87.06 86 GLN A CA 1
ATOM 649 C C . GLN A 1 86 ? -6.202 10.710 17.840 1.00 87.06 86 GLN A C 1
ATOM 651 O O . GLN A 1 86 ? -5.626 11.428 18.653 1.00 87.06 86 GLN A O 1
ATOM 656 N N . THR A 1 87 ? -7.493 10.389 17.990 1.00 90.12 87 THR A N 1
ATOM 657 C CA . THR A 1 87 ? -8.291 10.888 19.127 1.00 90.12 87 THR A CA 1
ATOM 658 C C . THR A 1 87 ? -7.945 10.238 20.462 1.00 90.12 87 THR A C 1
ATOM 660 O O . THR A 1 87 ? -8.095 10.870 21.503 1.00 90.12 87 THR A O 1
ATOM 663 N N . THR A 1 88 ? -7.510 8.979 20.449 1.00 88.38 88 THR A N 1
ATOM 664 C CA . THR A 1 88 ? -7.241 8.194 21.664 1.00 88.38 88 THR A CA 1
ATOM 665 C C . THR A 1 88 ? -5.761 8.165 22.038 1.00 88.38 88 THR A C 1
ATOM 667 O O . THR A 1 88 ? -5.421 7.723 23.132 1.00 88.38 88 THR A O 1
ATOM 670 N N . GLY A 1 89 ? -4.881 8.642 21.152 1.00 85.75 89 GLY A N 1
ATOM 671 C CA . GLY A 1 89 ? -3.432 8.582 21.330 1.00 85.75 89 GLY A CA 1
ATOM 672 C C . GLY A 1 89 ? -2.869 7.162 21.241 1.00 85.75 89 GLY A C 1
ATOM 673 O O . GLY A 1 89 ? -1.765 6.913 21.720 1.00 85.75 89 GLY A O 1
ATOM 674 N N . THR A 1 90 ? -3.615 6.212 20.672 1.00 84.75 90 THR A N 1
ATOM 675 C CA . THR A 1 90 ? -3.147 4.832 20.499 1.00 84.75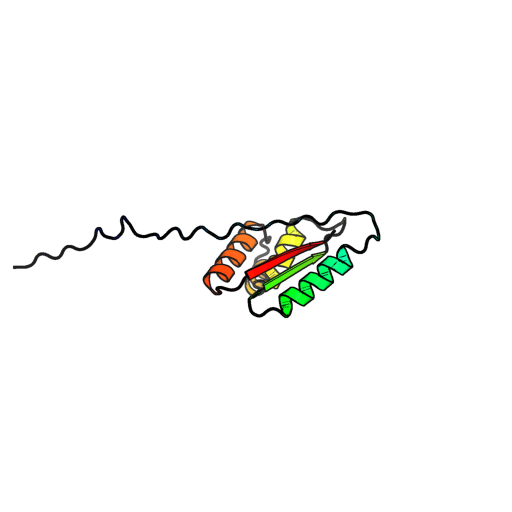 90 THR A CA 1
ATOM 676 C C . THR A 1 90 ? -2.329 4.709 19.219 1.00 84.75 90 THR A C 1
ATOM 678 O O . THR A 1 90 ? -2.785 5.141 18.161 1.00 84.75 90 THR A O 1
ATOM 681 N N . ALA A 1 91 ? -1.162 4.072 19.282 1.00 81.12 91 ALA A N 1
ATOM 682 C CA . ALA A 1 91 ? -0.371 3.773 18.091 1.00 81.12 91 ALA A CA 1
ATOM 683 C C . ALA A 1 91 ? -1.100 2.783 17.161 1.00 81.12 91 ALA A C 1
ATOM 685 O O . ALA A 1 91 ? -1.806 1.880 17.621 1.00 81.12 91 ALA A O 1
ATOM 686 N N . VAL A 1 92 ? -0.916 2.941 15.848 1.00 87.69 92 VAL A N 1
ATOM 687 C CA . VAL A 1 92 ? -1.455 2.022 14.837 1.00 87.69 92 VAL A CA 1
ATOM 688 C C . VAL A 1 92 ? -0.370 1.013 14.476 1.00 87.69 92 VAL A C 1
ATOM 690 O O . VAL A 1 92 ? 0.592 1.332 13.784 1.00 87.69 92 VAL A O 1
ATOM 693 N N . GLY A 1 93 ? -0.524 -0.212 14.974 1.00 89.50 93 GLY A N 1
ATOM 694 C CA . GLY A 1 93 ? 0.407 -1.311 14.723 1.00 89.50 93 GLY A CA 1
ATOM 695 C C . GLY A 1 93 ? -0.052 -2.270 13.623 1.00 89.50 93 GLY A C 1
ATOM 696 O O . GLY A 1 93 ? -1.119 -2.114 13.024 1.00 89.50 93 GLY A O 1
ATOM 697 N N . GLY A 1 94 ? 0.735 -3.328 13.418 1.00 88.50 94 GLY A N 1
ATOM 698 C CA . GLY A 1 94 ? 0.433 -4.386 12.450 1.00 88.50 94 GLY A CA 1
ATOM 699 C C . GLY A 1 94 ? -0.911 -5.080 12.700 1.00 88.50 94 GLY A C 1
ATOM 700 O O . GLY A 1 94 ? -1.611 -5.405 11.745 1.00 88.50 94 GLY A O 1
ATOM 701 N N . ASP A 1 95 ? -1.334 -5.219 13.960 1.00 89.31 95 ASP A N 1
ATOM 702 C CA . ASP A 1 95 ? -2.632 -5.814 14.316 1.00 89.31 95 ASP A CA 1
ATOM 703 C C . ASP A 1 95 ? -3.819 -5.000 13.784 1.00 89.31 95 ASP A C 1
ATOM 705 O O . ASP A 1 95 ? -4.826 -5.560 13.343 1.00 89.31 95 ASP A O 1
ATOM 709 N N . ALA A 1 96 ? -3.703 -3.668 13.791 1.00 89.50 96 ALA A N 1
ATOM 710 C CA . ALA A 1 96 ? -4.729 -2.788 13.245 1.00 89.50 96 ALA A CA 1
ATOM 711 C C . ALA A 1 96 ? -4.816 -2.930 11.719 1.00 89.50 96 ALA A C 1
ATOM 713 O O . ALA A 1 96 ? -5.919 -3.008 11.176 1.00 89.50 96 ALA A O 1
ATOM 714 N N . LEU A 1 97 ? -3.666 -3.046 11.044 1.00 91.00 97 LEU A N 1
ATOM 715 C CA . LEU A 1 97 ? -3.607 -3.320 9.609 1.00 91.00 97 LEU A CA 1
ATOM 716 C C . LEU A 1 97 ? -4.201 -4.688 9.265 1.00 91.00 97 LEU A C 1
ATOM 718 O O . LEU A 1 97 ? -5.039 -4.775 8.373 1.00 91.00 97 LEU A O 1
ATOM 722 N N . ALA A 1 98 ? -3.841 -5.739 10.002 1.00 89.81 98 ALA A N 1
ATOM 723 C CA . ALA A 1 98 ? -4.390 -7.077 9.801 1.00 89.81 98 ALA A CA 1
ATOM 724 C C . ALA A 1 98 ? -5.917 -7.094 9.975 1.00 89.81 98 ALA A C 1
ATOM 726 O O . ALA A 1 98 ? -6.635 -7.688 9.170 1.00 89.81 98 ALA A O 1
ATOM 727 N N . LYS A 1 99 ? -6.435 -6.395 10.993 1.00 88.50 99 LYS A N 1
ATOM 728 C CA . LYS A 1 99 ? -7.878 -6.257 11.207 1.00 88.50 99 LYS A CA 1
ATOM 729 C C . LYS A 1 99 ? -8.563 -5.524 10.052 1.00 88.50 99 LYS A C 1
ATOM 731 O O . LYS A 1 99 ? -9.596 -6.000 9.586 1.00 88.50 99 LYS A O 1
ATOM 736 N N . ALA A 1 100 ? -7.996 -4.411 9.588 1.00 89.12 100 ALA A N 1
ATOM 737 C CA . ALA A 1 100 ? -8.545 -3.643 8.473 1.00 89.12 100 ALA A CA 1
ATOM 738 C C . ALA A 1 100 ? -8.542 -4.460 7.165 1.00 89.12 100 ALA A C 1
ATOM 740 O O . ALA A 1 100 ? -9.543 -4.482 6.451 1.00 89.12 100 ALA A O 1
ATOM 741 N N . LEU A 1 101 ? -7.468 -5.210 6.891 1.00 89.56 101 LEU A N 1
ATOM 742 C CA . LEU A 1 101 ? -7.377 -6.114 5.737 1.00 89.56 101 LEU A CA 1
ATOM 743 C C . LEU A 1 101 ? -8.407 -7.243 5.805 1.00 89.56 101 LEU A C 1
ATOM 745 O O . LEU A 1 101 ? -9.084 -7.506 4.817 1.00 89.56 101 LEU A O 1
ATOM 749 N N . ASN A 1 102 ? -8.588 -7.865 6.974 1.00 88.94 102 ASN A N 1
ATOM 750 C CA . ASN A 1 102 ? -9.606 -8.901 7.160 1.00 88.94 102 ASN A CA 1
ATOM 751 C C . ASN A 1 102 ? -11.026 -8.358 6.961 1.00 88.94 102 ASN A C 1
ATOM 753 O O . ASN A 1 102 ? -11.875 -9.042 6.393 1.00 88.94 102 ASN A O 1
ATOM 757 N N . GLN A 1 103 ? -11.297 -7.133 7.420 1.00 88.12 103 GLN A N 1
ATOM 758 C CA . GLN A 1 103 ? -12.586 -6.476 7.198 1.00 88.12 103 GLN A CA 1
ATOM 759 C C . GLN A 1 103 ? -12.823 -6.184 5.715 1.00 88.12 103 GLN A C 1
ATOM 761 O O . GLN A 1 103 ? -13.914 -6.465 5.228 1.00 88.12 103 GLN A O 1
ATOM 766 N N . HIS A 1 104 ? -11.809 -5.687 5.001 1.00 87.88 104 HIS A N 1
ATOM 767 C CA . HIS A 1 104 ? -11.875 -5.453 3.557 1.00 87.88 104 HIS A CA 1
ATOM 768 C C . HIS A 1 104 ? -12.116 -6.754 2.775 1.00 87.88 104 HIS A C 1
ATOM 770 O O . HIS A 1 104 ? -13.037 -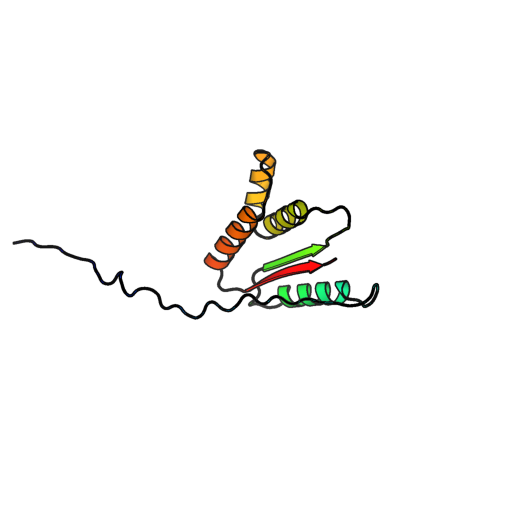6.825 1.970 1.00 87.88 104 HIS A O 1
ATOM 776 N N . ALA A 1 105 ? -11.367 -7.815 3.085 1.00 86.38 105 ALA A N 1
ATOM 777 C CA . ALA A 1 105 ? -11.534 -9.129 2.460 1.00 86.38 105 ALA A CA 1
ATOM 778 C C . ALA A 1 105 ? -12.891 -9.789 2.778 1.00 86.38 105 ALA A C 1
ATOM 780 O O . ALA A 1 105 ? -13.340 -10.670 2.056 1.00 86.38 105 ALA A O 1
ATOM 781 N N . SER A 1 106 ? -13.548 -9.391 3.873 1.00 87.06 106 SER A N 1
ATOM 782 C CA . SER A 1 106 ? -14.891 -9.880 4.216 1.00 87.06 106 SER A CA 1
ATOM 783 C C . SER A 1 106 ? -16.009 -9.086 3.532 1.00 87.06 106 SER A C 1
ATOM 785 O O . SER A 1 106 ? -17.144 -9.559 3.489 1.00 87.06 106 SER A O 1
ATOM 787 N N . SER A 1 107 ? -15.728 -7.863 3.072 1.00 86.00 107 SER A N 1
ATOM 788 C CA . SER A 1 107 ? -16.718 -6.958 2.478 1.00 86.00 107 SER A CA 1
ATOM 789 C C . SER A 1 107 ? -16.640 -6.871 0.955 1.00 86.00 107 SER A C 1
ATOM 791 O O . SER A 1 107 ? -17.607 -6.417 0.343 1.00 86.00 107 SER A O 1
ATOM 793 N N . SER A 1 108 ? -15.535 -7.317 0.353 1.00 81.00 108 SER A N 1
ATOM 794 C CA . SER A 1 108 ? -15.342 -7.384 -1.094 1.00 81.00 108 SER A CA 1
ATOM 795 C C . SER A 1 108 ? -14.727 -8.720 -1.517 1.00 81.00 108 SER A C 1
ATOM 797 O O . SER A 1 108 ? -13.928 -9.299 -0.786 1.00 81.00 108 SER A O 1
ATOM 799 N N . GLU A 1 109 ? -15.094 -9.188 -2.712 1.00 81.69 109 GLU A N 1
ATOM 800 C CA . GLU A 1 109 ? -14.410 -10.292 -3.402 1.00 81.69 109 GLU A CA 1
ATOM 801 C C . GLU A 1 109 ? -13.203 -9.802 -4.226 1.00 81.69 109 GLU A C 1
ATOM 803 O O . GLU A 1 109 ? -12.511 -10.611 -4.840 1.00 81.69 109 GLU A O 1
ATOM 808 N N . ASP A 1 110 ? -12.957 -8.490 -4.256 1.00 86.94 110 ASP A N 1
ATOM 809 C CA . ASP A 1 110 ? -11.890 -7.888 -5.047 1.00 86.94 110 ASP A CA 1
ATOM 810 C C . ASP A 1 110 ? -10.508 -8.032 -4.390 1.00 86.94 110 ASP A C 1
ATOM 812 O O . ASP A 1 110 ? -10.350 -8.032 -3.165 1.00 86.94 110 ASP A O 1
ATOM 816 N N . ASP A 1 111 ? -9.472 -8.056 -5.227 1.00 88.19 111 ASP A N 1
ATOM 817 C CA . ASP A 1 111 ? -8.083 -8.164 -4.800 1.00 88.19 111 ASP A CA 1
ATOM 818 C C . ASP A 1 111 ? -7.574 -6.864 -4.159 1.00 88.19 111 ASP A C 1
ATOM 820 O O . ASP A 1 111 ? -7.784 -5.756 -4.669 1.00 88.19 111 ASP A O 1
ATOM 824 N N . CYS A 1 112 ? -6.799 -7.003 -3.082 1.00 91.94 112 CYS A N 1
ATOM 825 C CA . CYS A 1 112 ? -6.053 -5.910 -2.463 1.00 91.94 112 CYS A CA 1
ATOM 826 C C . CYS A 1 112 ? -4.562 -6.025 -2.799 1.00 91.94 112 CYS A C 1
ATOM 828 O O . CYS A 1 112 ? -3.928 -7.052 -2.548 1.00 91.94 112 CYS A O 1
ATOM 830 N N . VAL A 1 113 ? -3.987 -4.953 -3.343 1.00 94.69 113 VAL A N 1
ATOM 831 C CA . VAL A 1 113 ? -2.564 -4.854 -3.678 1.00 94.69 113 VAL A CA 1
ATOM 832 C C . VAL A 1 113 ? -1.892 -3.879 -2.722 1.00 94.69 113 VAL A C 1
ATOM 834 O O . VAL A 1 113 ? -2.293 -2.723 -2.616 1.00 94.69 113 VAL A O 1
ATOM 837 N N . ILE A 1 114 ? -0.829 -4.331 -2.059 1.00 96.00 114 ILE A N 1
ATOM 838 C CA . ILE A 1 114 ? -0.009 -3.507 -1.167 1.00 96.00 114 ILE A CA 1
ATOM 839 C C . ILE A 1 114 ? 1.377 -3.361 -1.785 1.00 96.00 114 ILE A C 1
ATOM 841 O O . ILE A 1 114 ? 2.042 -4.356 -2.070 1.00 96.00 114 ILE A O 1
ATOM 845 N N . ILE A 1 115 ? 1.816 -2.123 -1.985 1.00 97.12 115 ILE A N 1
ATOM 846 C CA . ILE A 1 115 ? 3.126 -1.791 -2.540 1.00 97.12 115 ILE A CA 1
ATOM 847 C C . ILE A 1 115 ? 3.911 -1.021 -1.488 1.00 97.12 115 ILE A C 1
ATOM 849 O O . ILE A 1 115 ? 3.488 0.045 -1.041 1.00 97.12 115 ILE A O 1
ATOM 853 N N . VAL A 1 116 ? 5.070 -1.564 -1.126 1.00 96.19 116 VAL A N 1
ATOM 854 C CA . VAL A 1 116 ? 6.064 -0.906 -0.276 1.00 96.19 116 VAL A CA 1
ATOM 855 C C . VAL A 1 116 ? 7.300 -0.664 -1.139 1.00 96.19 116 VAL A C 1
ATOM 857 O O . VAL A 1 116 ? 7.956 -1.612 -1.564 1.00 96.19 116 VAL A O 1
ATOM 860 N N . ASP A 1 117 ? 7.559 0.600 -1.452 1.00 96.06 117 ASP A N 1
ATOM 861 C CA . ASP A 1 117 ? 8.673 1.080 -2.282 1.00 96.06 117 ASP A CA 1
ATOM 862 C C . ASP A 1 117 ? 9.763 1.678 -1.384 1.00 96.06 117 ASP A C 1
ATOM 864 O O . ASP A 1 117 ? 9.418 2.272 -0.368 1.00 96.06 117 ASP A O 1
ATOM 868 N N . GLY A 1 118 ? 11.048 1.527 -1.715 1.00 90.88 118 GLY A N 1
ATOM 869 C CA . GLY A 1 118 ? 12.170 1.985 -0.881 1.00 90.88 118 GLY A CA 1
ATOM 870 C C . GLY A 1 118 ? 13.532 1.935 -1.563 1.00 90.88 118 GLY A C 1
ATOM 871 O O . GLY A 1 118 ? 13.630 1.431 -2.710 1.00 90.88 118 GLY A O 1
#

pLDDT: mean 82.39, std 19.92, range [29.61, 97.12]

Secondary structure (DSSP, 8-state):
--------GGGS------------------TTSSHHHHHHHHHHHHHTSTTEEEEEEEE--TT--HHHHHHHHHHHH-HHHHHHHHHHT----HHHHHHHHHHHHHH-SSEEEEEEE-